Protein AF-A0A485CII8-F1 (afdb_monomer_lite)

Sequence (65 aa):
MSHAYALLSQGFVEDGKVECPLHEAVFDVKTGQCLHGPGGRSLNRYPVRVFDNQIQITFIEESVA

Structure (mmCIF, N/CA/C/O backbone):
data_AF-A0A485CII8-F1
#
_entry.id   AF-A0A485CII8-F1
#
loop_
_atom_site.group_PDB
_atom_site.id
_atom_site.type_symbol
_atom_site.label_atom_id
_atom_site.label_alt_id
_atom_site.label_comp_id
_atom_site.label_asym_id
_atom_site.label_entity_id
_atom_site.label_seq_id
_atom_site.pdbx_PDB_ins_code
_atom_site.Cartn_x
_atom_site.Cartn_y
_atom_site.Cartn_z
_atom_site.occupancy
_atom_site.B_iso_or_equiv
_atom_site.auth_seq_id
_atom_site.auth_comp_id
_atom_site.auth_asym_id
_atom_site.auth_atom_id
_atom_site.pdbx_PDB_model_num
ATOM 1 N N . MET A 1 1 ? 15.699 0.060 -2.709 1.00 52.28 1 MET A N 1
ATOM 2 C CA . MET A 1 1 ? 14.804 1.220 -2.877 1.00 52.28 1 MET A CA 1
ATOM 3 C C . MET A 1 1 ? 13.587 0.752 -3.668 1.00 52.28 1 MET A C 1
ATOM 5 O O . MET A 1 1 ? 13.710 0.572 -4.866 1.00 52.28 1 MET A O 1
ATOM 9 N N . SER A 1 2 ? 12.479 0.407 -3.005 1.00 59.62 2 SER A N 1
ATOM 10 C CA . SER A 1 2 ? 11.361 -0.357 -3.604 1.00 59.62 2 SER A CA 1
ATOM 11 C C . SER A 1 2 ? 10.492 0.434 -4.591 1.00 59.62 2 SER A C 1
ATOM 13 O O . SER A 1 2 ? 9.725 -0.176 -5.324 1.00 59.62 2 SER A O 1
ATOM 15 N N . HIS A 1 3 ? 10.614 1.768 -4.645 1.00 64.19 3 HIS A N 1
ATOM 16 C CA . HIS A 1 3 ? 9.788 2.606 -5.527 1.00 64.19 3 HIS A CA 1
ATOM 17 C C . HIS A 1 3 ? 10.393 3.992 -5.856 1.00 64.19 3 HIS A C 1
ATOM 19 O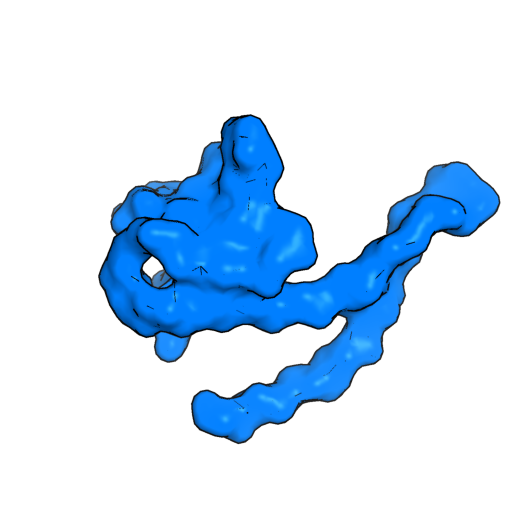 O . HIS A 1 3 ? 9.682 4.925 -6.211 1.00 64.19 3 HIS A O 1
ATOM 25 N N . ALA A 1 4 ? 11.713 4.152 -5.693 1.00 68.38 4 ALA A N 1
ATOM 26 C CA . ALA A 1 4 ? 12.481 5.332 -6.129 1.00 68.38 4 ALA A CA 1
ATOM 27 C C . ALA A 1 4 ? 11.801 6.713 -5.912 1.00 68.38 4 ALA A C 1
ATOM 29 O O . ALA A 1 4 ? 11.588 7.455 -6.864 1.00 68.38 4 ALA A O 1
ATOM 30 N N . TYR A 1 5 ? 11.464 7.054 -4.660 1.00 75.06 5 TYR A N 1
ATOM 31 C CA . TYR A 1 5 ? 10.806 8.314 -4.249 1.00 75.06 5 TYR A CA 1
ATOM 32 C C . TYR A 1 5 ? 9.406 8.598 -4.825 1.00 75.06 5 TYR A C 1
ATOM 34 O O . TYR A 1 5 ? 8.806 9.606 -4.456 1.00 75.06 5 TYR A O 1
ATOM 42 N N . ALA A 1 6 ? 8.845 7.733 -5.672 1.00 87.25 6 ALA A N 1
ATOM 43 C CA . ALA A 1 6 ? 7.474 7.899 -6.134 1.00 87.25 6 ALA A CA 1
ATOM 44 C C . ALA A 1 6 ? 6.472 7.549 -5.018 1.00 87.25 6 ALA A C 1
ATOM 46 O O . ALA A 1 6 ? 6.699 6.641 -4.210 1.00 87.25 6 ALA A O 1
ATOM 47 N N . LEU A 1 7 ? 5.336 8.247 -4.990 1.00 90.38 7 LEU A N 1
ATOM 48 C CA . LEU A 1 7 ? 4.238 7.964 -4.069 1.00 90.38 7 LEU A CA 1
ATOM 49 C C . LEU A 1 7 ? 3.256 6.996 -4.732 1.00 90.38 7 LEU A C 1
ATOM 51 O O . LEU A 1 7 ? 2.580 7.358 -5.689 1.00 90.38 7 LEU A O 1
ATOM 55 N N . LEU A 1 8 ? 3.139 5.775 -4.203 1.00 91.44 8 LEU A N 1
ATOM 56 C CA . LEU A 1 8 ? 2.158 4.792 -4.691 1.00 91.44 8 LEU A CA 1
ATOM 57 C C . LEU A 1 8 ? 0.710 5.287 -4.569 1.00 91.44 8 LEU A C 1
ATOM 59 O O . LEU A 1 8 ? -0.148 4.866 -5.334 1.00 91.44 8 LEU A O 1
ATOM 63 N N . SER A 1 9 ? 0.437 6.218 -3.651 1.00 93.06 9 SER A N 1
ATOM 64 C CA . SER A 1 9 ? -0.873 6.867 -3.520 1.00 93.06 9 SER A CA 1
ATOM 65 C C . SER A 1 9 ? -1.257 7.746 -4.715 1.00 93.06 9 SER A C 1
ATOM 67 O O . SER A 1 9 ? -2.418 8.122 -4.831 1.00 93.06 9 SER A O 1
ATOM 69 N N . GLN A 1 10 ? -0.304 8.083 -5.587 1.00 94.31 10 GLN A N 1
ATOM 70 C CA . GLN A 1 10 ? -0.540 8.790 -6.850 1.00 94.31 10 GLN A CA 1
ATOM 71 C C . GLN A 1 10 ? -0.628 7.831 -8.048 1.00 94.31 10 GLN A C 1
ATOM 73 O O . GLN A 1 10 ? -0.752 8.280 -9.183 1.00 94.31 10 GLN A O 1
ATOM 78 N N . GLY A 1 11 ? -0.510 6.526 -7.796 1.00 93.44 11 GLY A N 1
ATOM 79 C CA . GLY A 1 11 ? -0.641 5.470 -8.786 1.00 93.44 11 GLY A CA 1
ATOM 80 C C . GLY A 1 11 ? -2.084 5.047 -9.035 1.00 93.44 11 GLY A C 1
ATOM 81 O O . GLY A 1 11 ? -3.036 5.727 -8.646 1.00 93.44 11 GLY A O 1
ATOM 82 N N . PHE A 1 12 ? -2.237 3.885 -9.664 1.00 96.06 12 PHE A N 1
ATOM 83 C CA . PHE A 1 12 ? -3.537 3.300 -9.982 1.00 96.06 12 PHE A CA 1
ATOM 84 C C . PHE A 1 12 ? -3.789 2.035 -9.156 1.00 96.06 12 PHE A C 1
ATOM 86 O O . PHE A 1 12 ? -2.861 1.267 -8.906 1.00 96.06 12 PHE A O 1
ATOM 93 N N . VAL A 1 13 ? -5.031 1.823 -8.707 1.00 97.06 13 VAL A N 1
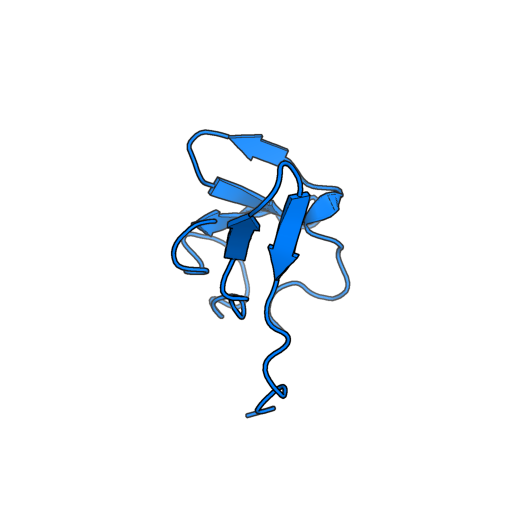ATOM 94 C CA . VAL A 1 13 ? -5.424 0.646 -7.916 1.00 97.06 13 VAL A CA 1
ATOM 95 C C . VAL A 1 13 ? -6.515 -0.117 -8.652 1.00 97.06 13 VAL A C 1
ATOM 97 O O . VAL A 1 13 ? -7.602 0.413 -8.866 1.00 97.06 13 VAL A O 1
ATOM 100 N N . GLU A 1 14 ? -6.244 -1.379 -8.971 1.00 96.69 14 GLU A N 1
ATOM 101 C CA . GLU A 1 14 ? -7.170 -2.271 -9.670 1.00 96.69 14 GLU A CA 1
ATOM 102 C C . GLU A 1 14 ? -6.969 -3.720 -9.210 1.00 96.69 14 GLU A C 1
ATOM 104 O O . GLU A 1 14 ? -5.844 -4.174 -9.000 1.00 96.69 14 GLU A O 1
ATOM 109 N N . ASP A 1 15 ? -8.065 -4.456 -8.998 1.00 96.19 15 ASP A N 1
ATOM 110 C CA . ASP A 1 15 ? -8.059 -5.889 -8.664 1.00 96.19 15 ASP A CA 1
ATOM 111 C C . ASP A 1 15 ? -7.067 -6.302 -7.561 1.00 96.19 15 ASP A C 1
ATOM 113 O O . ASP A 1 15 ? -6.326 -7.287 -7.680 1.00 96.19 15 ASP A O 1
ATOM 117 N N . GLY A 1 16 ? -7.037 -5.524 -6.474 1.00 96.00 16 GLY A N 1
ATOM 118 C CA . GLY A 1 16 ? -6.177 -5.775 -5.313 1.00 96.00 16 GLY A CA 1
ATOM 119 C C . GLY A 1 16 ? -4.693 -5.477 -5.539 1.00 96.00 16 GLY A C 1
ATOM 120 O O . GLY A 1 16 ? -3.870 -5.862 -4.707 1.00 96.00 16 GLY A O 1
ATOM 121 N N . LYS A 1 17 ? -4.348 -4.799 -6.635 1.00 96.88 17 LYS A N 1
ATOM 122 C CA . LYS A 1 17 ? -2.987 -4.405 -6.997 1.00 96.88 17 LYS A CA 1
ATOM 123 C C . LYS A 1 17 ? -2.877 -2.889 -7.053 1.00 96.88 17 LYS A C 1
ATOM 125 O O . LYS A 1 17 ? -3.862 -2.205 -7.315 1.00 96.88 17 LYS A O 1
ATOM 130 N N . VAL A 1 18 ? -1.678 -2.381 -6.799 1.00 95.69 18 VAL A N 1
ATOM 131 C CA . VAL A 1 18 ? -1.330 -0.970 -6.979 1.00 95.69 18 VAL A CA 1
ATOM 132 C C . VAL A 1 18 ? -0.166 -0.853 -7.954 1.00 95.69 18 VAL A C 1
ATOM 134 O O . VAL A 1 18 ? 0.819 -1.583 -7.831 1.00 95.69 18 VAL A O 1
ATOM 137 N N . GLU A 1 19 ? -0.292 0.055 -8.913 1.00 94.62 19 GLU A N 1
ATOM 138 C CA . GLU A 1 19 ? 0.712 0.347 -9.930 1.00 94.62 19 GLU A CA 1
ATOM 139 C C . GLU A 1 19 ? 1.446 1.658 -9.629 1.00 94.62 19 GLU A C 1
ATOM 141 O O . GLU A 1 19 ? 0.845 2.677 -9.287 1.00 94.62 19 GLU A O 1
ATOM 146 N N . CYS A 1 20 ? 2.767 1.625 -9.773 1.00 93.25 20 CYS A N 1
ATOM 147 C CA . CYS A 1 20 ? 3.665 2.768 -9.721 1.00 93.25 20 CYS A CA 1
ATOM 148 C C . CYS A 1 20 ? 3.353 3.785 -10.826 1.00 93.25 20 CYS A C 1
ATOM 150 O O . CYS A 1 20 ? 3.501 3.443 -11.996 1.00 93.25 20 CYS A O 1
ATOM 152 N N . PRO A 1 21 ? 3.097 5.066 -10.506 1.00 91.88 21 PRO A N 1
ATOM 153 C CA . PRO A 1 21 ? 2.864 6.085 -11.532 1.00 91.88 21 PRO A CA 1
ATOM 154 C C . PRO A 1 21 ? 4.118 6.468 -12.340 1.00 91.88 21 PRO A C 1
ATOM 156 O O . PRO A 1 21 ? 4.013 7.225 -13.297 1.00 91.88 21 PRO A O 1
ATOM 159 N N . LEU A 1 22 ? 5.313 6.025 -11.931 1.00 90.19 22 LEU A N 1
ATOM 160 C CA . LEU A 1 22 ? 6.583 6.442 -12.536 1.00 90.19 22 LEU A CA 1
ATOM 161 C C . LEU A 1 22 ? 7.176 5.393 -13.491 1.00 90.19 22 LEU A C 1
ATOM 163 O O . LEU A 1 22 ? 7.675 5.744 -14.553 1.00 90.19 22 LEU A O 1
ATOM 167 N N . HIS A 1 23 ? 7.166 4.121 -13.094 1.00 89.31 23 HIS A N 1
ATOM 168 C CA . HIS A 1 23 ? 7.823 3.021 -13.810 1.00 89.31 23 HIS A CA 1
ATOM 169 C C . HIS A 1 23 ? 6.957 1.753 -13.855 1.00 89.31 23 HIS A C 1
ATOM 171 O O . HIS A 1 23 ? 7.501 0.662 -14.027 1.00 89.31 23 HIS A O 1
ATOM 177 N N . GLU A 1 24 ? 5.649 1.881 -13.602 1.00 91.31 24 GLU A N 1
ATOM 178 C CA . GLU A 1 24 ? 4.647 0.823 -13.825 1.00 91.31 24 GLU A CA 1
ATOM 179 C C . GLU A 1 24 ? 4.901 -0.477 -13.027 1.00 91.31 24 GLU A C 1
ATOM 181 O O . GLU A 1 24 ? 4.380 -1.548 -13.329 1.00 91.31 24 GLU A O 1
ATOM 186 N N . ALA A 1 25 ? 5.712 -0.410 -11.964 1.00 92.56 25 ALA A N 1
ATOM 187 C CA . ALA A 1 25 ? 5.878 -1.508 -11.020 1.00 92.56 25 ALA A CA 1
ATOM 188 C C . ALA A 1 25 ? 4.551 -1.819 -10.315 1.00 92.56 25 ALA A C 1
ATOM 190 O O . ALA A 1 25 ? 3.894 -0.916 -9.801 1.00 92.56 25 ALA A O 1
ATOM 191 N N . VAL A 1 26 ? 4.191 -3.098 -10.241 1.00 94.25 26 VAL A N 1
ATOM 192 C CA . VAL A 1 26 ? 2.909 -3.560 -9.699 1.00 94.25 26 VAL A CA 1
ATOM 193 C C . VAL A 1 26 ? 3.138 -4.318 -8.401 1.00 94.25 26 VAL A C 1
ATOM 195 O O . VAL A 1 26 ? 3.983 -5.216 -8.329 1.00 94.25 26 VAL A O 1
ATOM 198 N N . PHE A 1 27 ? 2.342 -3.998 -7.386 1.00 94.88 27 PHE A N 1
ATOM 199 C CA . PHE A 1 27 ? 2.403 -4.626 -6.071 1.00 94.88 27 PHE A CA 1
ATOM 200 C C . PHE A 1 27 ? 1.038 -5.163 -5.659 1.00 94.88 27 PHE A C 1
ATOM 202 O O . PHE A 1 27 ? 0.015 -4.521 -5.880 1.00 94.88 27 PHE A O 1
ATOM 209 N N . ASP A 1 28 ? 1.019 -6.324 -5.013 1.00 96.25 28 ASP A N 1
ATOM 210 C CA . ASP A 1 28 ? -0.185 -6.838 -4.368 1.00 96.25 28 ASP A CA 1
ATOM 211 C C . ASP A 1 28 ? -0.445 -6.069 -3.060 1.00 96.25 28 ASP A C 1
ATOM 213 O O . ASP A 1 28 ? 0.397 -6.041 -2.160 1.00 96.25 28 ASP A O 1
ATOM 217 N N . VAL A 1 29 ? -1.621 -5.448 -2.933 1.00 95.06 29 VAL A N 1
ATOM 218 C CA . VAL A 1 29 ? -1.963 -4.567 -1.800 1.00 95.06 29 VAL A CA 1
ATOM 219 C C . VAL A 1 29 ? -2.093 -5.345 -0.483 1.00 95.06 29 VAL A C 1
ATOM 221 O O . VAL A 1 29 ? -1.835 -4.800 0.589 1.00 95.06 29 VAL A O 1
ATOM 224 N N . LYS A 1 30 ? -2.469 -6.630 -0.528 1.00 94.44 30 LYS A N 1
ATOM 225 C CA . LYS A 1 30 ? -2.689 -7.453 0.677 1.00 94.44 30 LYS A CA 1
ATOM 226 C C . LYS A 1 30 ? -1.384 -7.994 1.260 1.00 94.44 30 LYS A C 1
ATOM 228 O O . LYS A 1 30 ? -1.212 -8.097 2.479 1.00 94.44 30 LYS A O 1
ATOM 233 N N . THR A 1 31 ? -0.472 -8.399 0.390 1.00 94.25 31 THR A N 1
ATOM 234 C CA . THR A 1 31 ? 0.773 -9.095 0.734 1.00 94.25 31 THR A CA 1
ATOM 235 C C . THR A 1 31 ? 1.989 -8.178 0.687 1.00 94.25 31 THR A C 1
ATOM 237 O O . THR A 1 31 ? 2.995 -8.490 1.321 1.00 94.25 31 THR A O 1
ATOM 240 N N . GLY A 1 32 ? 1.883 -7.029 0.015 1.00 92.38 32 GLY A N 1
ATOM 241 C CA . GLY A 1 32 ? 2.997 -6.124 -0.254 1.00 92.38 32 GLY A CA 1
ATOM 242 C C . GLY A 1 32 ? 3.958 -6.669 -1.310 1.00 92.38 32 GLY A C 1
ATOM 243 O O . GLY A 1 32 ? 4.968 -6.031 -1.595 1.00 92.38 32 GLY A O 1
ATOM 244 N N . GLN A 1 33 ? 3.691 -7.847 -1.881 1.00 94.12 33 GLN A N 1
ATOM 245 C CA . GLN A 1 33 ? 4.594 -8.495 -2.821 1.00 94.12 33 GLN A CA 1
ATOM 246 C C . GLN A 1 33 ? 4.748 -7.660 -4.093 1.00 94.12 33 GLN A C 1
ATOM 248 O O . GLN A 1 33 ? 3.757 -7.258 -4.698 1.00 94.12 33 GLN A O 1
ATOM 253 N N . CYS A 1 34 ? 5.993 -7.449 -4.522 1.00 93.19 34 CYS A N 1
ATOM 254 C CA . CYS A 1 34 ? 6.277 -6.942 -5.861 1.00 93.19 34 CYS A CA 1
ATOM 255 C C . CYS A 1 34 ? 5.950 -8.040 -6.885 1.00 93.19 34 CYS A C 1
ATOM 257 O O . CYS A 1 34 ? 6.561 -9.110 -6.865 1.00 93.19 34 CYS A O 1
ATOM 259 N N . LEU A 1 35 ? 4.955 -7.796 -7.737 1.00 93.94 35 LEU A N 1
ATOM 260 C CA . LEU A 1 35 ? 4.509 -8.733 -8.769 1.00 93.94 35 LEU A CA 1
ATOM 261 C C . LEU A 1 35 ? 5.264 -8.516 -10.082 1.00 93.94 35 LEU A C 1
ATOM 263 O O . LEU A 1 35 ? 5.536 -9.468 -10.810 1.00 93.94 35 LEU A O 1
ATOM 267 N N . HIS A 1 36 ? 5.591 -7.259 -10.383 1.00 86.44 36 HIS A N 1
ATOM 268 C CA . HIS A 1 36 ? 6.272 -6.855 -11.604 1.00 86.44 36 HIS A CA 1
ATOM 269 C C . HIS A 1 36 ? 6.993 -5.515 -11.399 1.00 86.44 36 HIS A C 1
ATOM 271 O O . HIS A 1 36 ? 6.557 -4.699 -10.588 1.00 86.44 36 HIS A O 1
ATOM 277 N N . GLY A 1 37 ? 8.063 -5.270 -12.159 1.00 81.38 37 GLY A N 1
ATOM 278 C CA . GLY A 1 37 ? 8.734 -3.970 -12.230 1.00 81.38 37 GLY A CA 1
ATOM 279 C C . GLY A 1 37 ? 10.163 -3.928 -11.672 1.00 81.38 37 GLY A C 1
ATOM 280 O O . GLY A 1 37 ? 10.652 -4.881 -11.054 1.00 81.38 37 GLY A O 1
ATOM 281 N N . PRO A 1 38 ? 10.878 -2.819 -11.924 1.00 69.62 38 PRO A N 1
ATOM 282 C CA . PRO A 1 38 ? 12.283 -2.677 -11.570 1.00 69.62 38 PRO A CA 1
ATOM 283 C C . PRO A 1 38 ? 12.502 -2.693 -10.050 1.00 69.62 38 PRO A C 1
ATOM 285 O O . PRO A 1 38 ? 11.816 -2.021 -9.287 1.00 69.62 38 PRO A O 1
ATOM 288 N N . GLY A 1 39 ? 13.514 -3.440 -9.603 1.00 67.81 39 GLY A N 1
ATOM 289 C CA . GLY A 1 39 ? 13.974 -3.431 -8.211 1.00 67.81 39 GLY A CA 1
ATOM 290 C C . GLY A 1 39 ? 13.354 -4.480 -7.285 1.00 67.81 39 GLY A C 1
ATOM 291 O O . GLY A 1 39 ? 13.904 -4.659 -6.201 1.00 67.81 39 GLY A O 1
ATOM 292 N N . GLY A 1 40 ? 12.285 -5.184 -7.692 1.00 75.31 40 GLY A N 1
ATOM 293 C CA . GLY A 1 40 ? 11.804 -6.471 -7.143 1.00 75.31 40 GLY A CA 1
ATOM 294 C C . GLY A 1 40 ? 11.541 -6.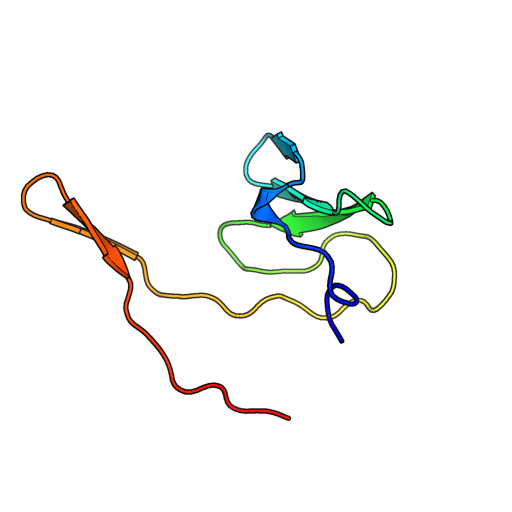580 -5.629 1.00 75.31 40 GLY A C 1
ATOM 295 O O . GLY A 1 40 ? 11.194 -7.655 -5.143 1.00 75.31 40 GLY A O 1
ATOM 296 N N . ARG A 1 41 ? 11.736 -5.511 -4.853 1.00 85.31 41 ARG A N 1
ATOM 297 C CA . ARG A 1 41 ? 11.576 -5.499 -3.398 1.00 85.31 41 ARG A CA 1
ATOM 298 C C . ARG A 1 41 ? 10.115 -5.257 -3.050 1.00 85.31 41 ARG A C 1
ATOM 300 O O . ARG A 1 41 ? 9.547 -4.238 -3.434 1.00 85.31 41 ARG A O 1
ATOM 307 N N . SER A 1 42 ? 9.555 -6.169 -2.267 1.00 89.88 42 SER A N 1
ATOM 308 C CA . SER A 1 42 ? 8.229 -6.034 -1.668 1.00 89.88 42 SER A CA 1
ATOM 309 C C . SER A 1 42 ? 8.131 -4.815 -0.744 1.00 89.88 42 SER A C 1
ATOM 311 O O . SER A 1 42 ? 9.126 -4.338 -0.195 1.00 89.88 42 SER A O 1
ATOM 313 N N . LEU A 1 43 ? 6.909 -4.324 -0.576 1.00 89.50 43 LEU A N 1
ATOM 314 C CA . LEU A 1 43 ? 6.553 -3.220 0.303 1.00 89.50 43 LEU A CA 1
ATOM 315 C C . LEU A 1 43 ? 6.401 -3.697 1.749 1.00 89.50 43 LEU A C 1
ATOM 317 O O . LEU A 1 43 ? 5.946 -4.814 2.014 1.00 89.50 43 LEU A O 1
ATOM 321 N N . ASN A 1 44 ? 6.711 -2.802 2.685 1.00 88.56 44 ASN A N 1
ATOM 322 C CA . ASN A 1 44 ? 6.323 -2.973 4.079 1.00 88.56 44 ASN A CA 1
ATOM 323 C C . ASN A 1 44 ? 4.796 -2.932 4.200 1.00 88.56 44 ASN A C 1
ATOM 325 O O . ASN A 1 44 ? 4.114 -2.214 3.466 1.00 88.56 44 ASN A O 1
ATOM 329 N N . ARG A 1 45 ? 4.261 -3.701 5.150 1.00 90.50 45 ARG A N 1
ATOM 330 C CA . ARG A 1 45 ? 2.828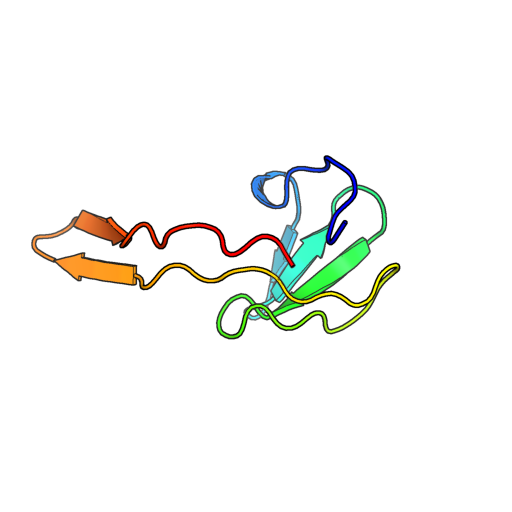 -3.745 5.439 1.00 90.50 45 ARG A CA 1
ATOM 331 C C . ARG A 1 45 ? 2.551 -3.253 6.839 1.00 90.50 45 ARG A C 1
ATOM 333 O O . ARG A 1 45 ? 3.249 -3.621 7.777 1.00 90.50 45 ARG A O 1
ATOM 340 N N . TYR A 1 46 ? 1.457 -2.525 6.966 1.00 92.00 46 TYR A N 1
ATOM 341 C CA . TYR A 1 46 ? 0.938 -2.080 8.246 1.00 92.00 46 TYR A CA 1
ATOM 342 C C . TYR A 1 46 ? -0.338 -2.867 8.540 1.00 92.00 46 TYR A C 1
ATOM 344 O O . TYR A 1 46 ? -1.251 -2.862 7.708 1.00 92.00 46 TYR A O 1
ATOM 352 N N . PRO A 1 47 ? -0.424 -3.569 9.683 1.00 93.00 47 PRO A N 1
ATOM 353 C CA . PRO A 1 47 ? -1.674 -4.174 10.115 1.00 93.00 47 PRO A CA 1
ATOM 354 C C . PRO A 1 47 ? -2.783 -3.121 10.146 1.00 93.00 47 PRO A C 1
ATOM 356 O O . PRO A 1 47 ? -2.596 -2.042 10.709 1.00 93.00 47 PRO A O 1
ATOM 359 N N . VAL A 1 48 ? -3.923 -3.443 9.535 1.00 95.38 48 VAL A N 1
ATOM 360 C CA . VAL A 1 48 ? -5.084 -2.554 9.439 1.00 95.38 48 VAL A CA 1
ATOM 361 C C . VAL A 1 48 ? -6.305 -3.224 10.054 1.00 95.38 48 VAL A C 1
ATOM 363 O O . VAL A 1 48 ? -6.513 -4.428 9.897 1.00 95.38 48 VAL A O 1
ATOM 366 N N . ARG A 1 49 ? -7.126 -2.443 10.753 1.00 96.44 49 ARG A N 1
ATOM 367 C CA . ARG A 1 49 ? -8.430 -2.881 11.260 1.00 96.44 49 ARG A CA 1
ATOM 368 C C . ARG A 1 49 ? -9.481 -1.795 11.074 1.00 96.44 49 ARG A C 1
ATOM 370 O O . ARG A 1 49 ? -9.152 -0.611 11.065 1.00 96.44 49 ARG A O 1
ATOM 377 N N . VAL A 1 50 ? -10.742 -2.208 10.993 1.00 98.06 50 VAL A N 1
ATOM 378 C CA . VAL A 1 50 ? -11.897 -1.311 11.110 1.00 98.06 50 VAL A CA 1
ATOM 379 C C . VAL A 1 50 ? -12.457 -1.469 12.518 1.00 98.06 50 VAL A C 1
ATOM 381 O O . VAL A 1 50 ? -12.823 -2.573 12.915 1.00 98.06 50 VAL A O 1
ATOM 384 N N . PHE A 1 51 ? -12.485 -0.387 13.289 1.00 97.94 51 PHE A N 1
ATOM 385 C CA . PHE A 1 51 ? -13.034 -0.369 14.642 1.00 97.94 51 PHE A CA 1
ATOM 386 C C . PHE A 1 51 ? -13.771 0.945 14.867 1.00 97.94 51 PHE A C 1
ATOM 388 O O . PHE A 1 51 ? -13.218 2.003 14.583 1.00 97.94 51 PHE A O 1
ATOM 395 N N . ASP A 1 52 ? -15.009 0.863 15.355 1.00 97.38 52 ASP A N 1
ATOM 396 C CA . ASP A 1 52 ? -15.854 2.028 15.646 1.00 97.38 52 ASP A CA 1
ATOM 397 C C . ASP A 1 52 ? -15.927 3.032 14.478 1.00 97.38 52 ASP A C 1
ATOM 399 O O . ASP A 1 52 ? -15.598 4.209 14.598 1.00 97.38 52 ASP A O 1
ATOM 403 N N . ASN A 1 53 ? -16.272 2.514 13.292 1.00 97.31 53 ASN A N 1
ATOM 404 C CA . ASN A 1 53 ? -16.374 3.271 12.039 1.00 97.31 53 ASN A CA 1
ATOM 405 C C . ASN A 1 53 ? -15.091 4.036 11.628 1.00 97.31 53 ASN A C 1
ATOM 407 O O . ASN A 1 53 ? -15.152 4.970 10.829 1.00 97.31 53 ASN A O 1
ATOM 411 N N . GLN A 1 54 ? -13.926 3.630 12.145 1.00 97.94 54 GLN A N 1
ATOM 412 C CA . GLN A 1 54 ? -12.618 4.197 11.818 1.00 97.94 54 GLN A CA 1
ATOM 413 C C . GLN A 1 54 ? -11.668 3.125 11.278 1.00 97.94 54 GLN A C 1
ATOM 415 O O . GLN A 1 54 ? -11.641 1.990 11.761 1.00 97.94 54 GLN A O 1
ATOM 420 N N . ILE A 1 55 ? -10.850 3.503 10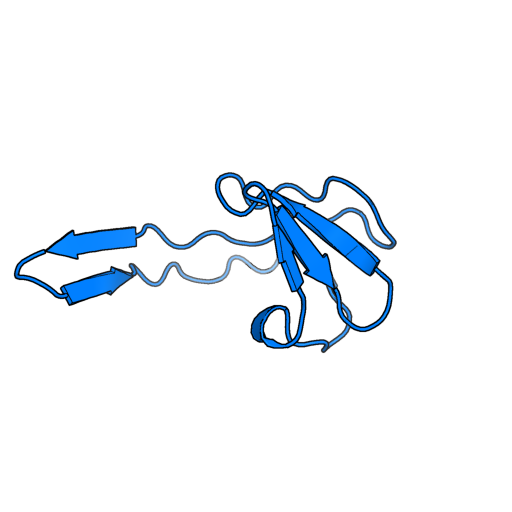.292 1.00 97.38 55 ILE A N 1
ATOM 421 C CA . ILE A 1 55 ? -9.739 2.683 9.795 1.00 97.38 55 ILE A CA 1
ATOM 422 C C . ILE A 1 55 ? -8.509 3.007 10.642 1.00 97.38 55 ILE A C 1
ATOM 424 O O . ILE A 1 55 ? -8.078 4.156 10.704 1.00 97.38 55 ILE A O 1
ATOM 428 N N . GLN A 1 56 ? -7.947 1.997 11.298 1.00 97.00 56 GLN A N 1
ATOM 429 C CA . GLN A 1 56 ? -6.787 2.135 12.174 1.00 97.00 56 GLN A CA 1
ATOM 430 C C . GLN A 1 56 ? -5.628 1.304 11.637 1.00 97.00 56 GLN A C 1
ATOM 432 O O . GLN A 1 56 ? -5.829 0.156 11.237 1.00 97.00 56 GLN A O 1
ATOM 437 N N . ILE A 1 57 ? -4.422 1.870 11.679 1.00 95.88 57 ILE A N 1
ATOM 438 C CA . ILE A 1 57 ? -3.180 1.182 11.320 1.00 95.88 57 ILE A CA 1
ATOM 439 C C . ILE A 1 57 ? -2.265 1.051 12.536 1.00 95.88 57 ILE A C 1
ATOM 441 O O . ILE A 1 57 ? -2.238 1.925 13.403 1.00 95.88 57 ILE A O 1
ATOM 445 N N . THR A 1 58 ? -1.496 -0.031 12.591 1.00 94.75 58 THR A N 1
ATOM 446 C CA . THR A 1 58 ? -0.395 -0.174 13.547 1.00 94.75 58 THR A CA 1
ATOM 447 C C . THR A 1 58 ? 0.908 0.221 12.871 1.00 94.75 58 THR A C 1
ATOM 449 O O . THR A 1 58 ? 1.315 -0.416 11.901 1.00 94.75 58 THR A O 1
ATOM 452 N N . PHE A 1 59 ? 1.576 1.249 13.398 1.00 87.19 59 PHE A N 1
ATOM 453 C CA . PHE A 1 59 ? 2.948 1.556 13.007 1.00 87.19 59 PHE A CA 1
ATOM 454 C C . PHE A 1 59 ? 3.872 0.452 13.519 1.00 87.19 59 PHE A C 1
ATOM 456 O O . PHE A 1 59 ? 3.833 0.093 14.695 1.00 87.19 59 PHE A O 1
ATOM 463 N N . ILE A 1 60 ? 4.682 -0.088 12.619 1.00 81.25 60 ILE A N 1
ATOM 464 C CA . ILE A 1 60 ? 5.772 -1.002 12.945 1.00 81.25 60 ILE A CA 1
ATOM 465 C C . ILE A 1 60 ? 7.081 -0.246 12.732 1.00 81.25 60 ILE A C 1
ATOM 467 O O . ILE A 1 60 ? 7.186 0.525 11.775 1.00 81.25 60 ILE A O 1
ATOM 471 N N . GLU A 1 61 ? 8.050 -0.418 13.632 1.00 71.69 61 GLU A N 1
ATOM 472 C CA . GLU A 1 61 ? 9.378 0.168 13.442 1.00 71.69 61 GLU A CA 1
ATOM 473 C C . GLU A 1 61 ? 10.004 -0.377 12.156 1.00 71.69 61 GLU A C 1
ATOM 475 O O . GLU A 1 61 ? 9.953 -1.576 11.865 1.00 71.69 61 GLU A O 1
ATOM 480 N N . GLU A 1 62 ? 10.570 0.527 11.361 1.00 65.31 62 GLU A N 1
ATOM 481 C CA . GLU A 1 62 ? 11.167 0.181 10.082 1.00 65.31 62 GLU A CA 1
ATOM 482 C C . GLU A 1 62 ? 12.532 -0.476 10.331 1.00 65.31 62 GLU A C 1
ATOM 484 O O . GLU A 1 62 ? 13.529 0.186 10.612 1.00 65.31 62 GLU A O 1
ATOM 489 N N . SER A 1 63 ? 12.578 -1.807 10.249 1.00 56.06 63 SER A N 1
ATOM 490 C CA . SER A 1 63 ? 13.829 -2.558 10.140 1.00 56.06 63 SER A CA 1
ATOM 491 C C . SER A 1 63 ? 14.440 -2.266 8.769 1.00 56.06 63 SER A C 1
ATOM 493 O O . SER A 1 63 ? 14.092 -2.892 7.765 1.00 56.06 63 SER A O 1
ATOM 495 N N . VAL A 1 64 ? 15.301 -1.251 8.702 1.00 50.59 64 VAL A N 1
ATOM 496 C CA . VAL A 1 64 ? 16.093 -0.968 7.503 1.00 50.59 64 VAL A CA 1
ATOM 497 C C . VAL A 1 64 ? 17.180 -2.038 7.402 1.00 50.59 64 VAL A C 1
ATOM 499 O O . VAL A 1 64 ? 18.165 -1.996 8.136 1.00 50.59 64 VAL A O 1
ATOM 502 N N . ALA A 1 65 ? 16.979 -2.996 6.496 1.00 46.81 65 ALA A N 1
ATOM 503 C CA . ALA A 1 65 ? 18.011 -3.915 6.017 1.00 46.81 65 ALA A CA 1
ATOM 504 C C . ALA A 1 65 ? 18.591 -3.454 4.669 1.00 46.81 65 ALA A C 1
ATOM 506 O O . ALA A 1 65 ? 17.816 -3.067 3.751 1.00 46.81 65 ALA A O 1
#

Organism: Raoultella terrigena (NCBI:txid577)

Secondary structure (DSSP, 8-state):
--ST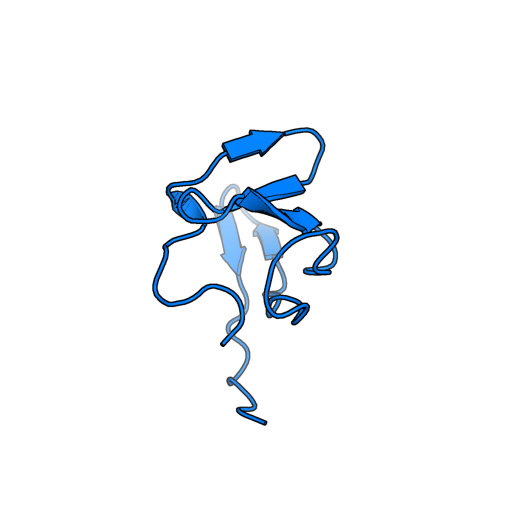T--GGGSEEETTEEE-TTT--EEETTT--EEESTT-PPPP---EEEETTEEEE--------

Foldseek 3Di:
DQQVPFDQVPFDDDDQWTATPPFGFIARNVFQFGPDTPPRDGDDDWDWDQDPNDIDTDDDPDPDD

Radius of gyration: 12.84 Å; chains: 1; bounding box: 34×18×30 Å

pLDDT: mean 87.13, std 13.08, range [46.81, 98.06]

InterPro domains:
  IPR012748 Rieske-like [2Fe-2S] domain, NirD-type [PF13806] (6-57)
  IPR017941 Rieske [2Fe-2S] iron-sulphur domain [PS51296] (1-57)
  IPR036922 Rieske [2Fe-2S] iron-sulphur domain superfamily [G3DSA:2.102.10.10] (2-64)
  IPR036922 Rieske [2Fe-2S] iron-sulphur domain superfamily [SSF50022] (3-59)